Protein AF-A0A352QNS3-F1 (afdb_monomer)

pLDDT: mean 89.57, std 11.96, range [38.75, 97.25]

Solvent-accessible surface area (backbone atoms only — not comparable to full-atom values): 4965 Å² total; per-residue (Å²): 132,88,75,74,75,81,68,45,31,31,46,35,37,30,79,59,32,40,33,44,28,59,65,88,65,96,42,72,68,57,50,45,74,74,35,80,58,53,75,52,72,45,70,77,30,44,70,68,55,51,45,53,49,41,36,70,79,38,57,91,44,29,73,54,46,68,51,49,50,64,55,43,68,76,48,88,65,60,60,48,75,80,44,114

Secondary structure (DSSP, 8-state):
---PPPP-EEEEEETTEEEEE----SSHHHHHHHSTTEEEEEEEE-HHHHHHHHHHH-GGGHHHHHHHHHHHHTSS-SEEES--

Nearest PDB structures (foldseek):
  4v6x-assembly1_Cr  TM=3.791E-01  e=2.550E+00  Homo sapiens

Foldseek 3Di:
DPPDDAQFWKFWDFPFWTKIFSDDDPDVVSVCVVDPRTDDMDIRDHLVVVLVVCCVPPVVCNVVSVPVSVVVVVDDDGMDTSGD

Sequence (84 aa):
MTGAAPLSLHVVYADSAVIVSRREYASWRAIEADYPGYQTSLGPWSEAEVVAYMAGEHPELAGTVAVSIPAWLAGGADNIHLLP

Mean predicted aligned error: 4.33 Å

Structure (mmCIF, N/CA/C/O backbone):
data_AF-A0A352QNS3-F1
#
_entry.id   AF-A0A352QNS3-F1
#
loop_
_atom_site.group_PDB
_atom_site.id
_atom_site.type_symbol
_atom_site.label_atom_id
_atom_site.label_alt_id
_atom_site.label_comp_id
_atom_site.label_asym_id
_atom_site.label_entity_id
_atom_site.label_seq_id
_atom_site.pdbx_PDB_ins_code
_atom_site.Cartn_x
_atom_site.Cartn_y
_atom_site.Cartn_z
_atom_site.occupancy
_atom_site.B_iso_or_equiv
_atom_site.auth_seq_id
_atom_site.auth_comp_id
_atom_site.auth_asym_id
_atom_site.auth_atom_id
_atom_site.pdbx_PDB_model_num
ATOM 1 N N . MET A 1 1 ? 14.015 -5.103 -27.871 1.00 38.75 1 MET A N 1
ATOM 2 C CA . MET A 1 1 ? 14.104 -4.480 -26.536 1.00 38.75 1 MET A CA 1
ATOM 3 C C . MET A 1 1 ? 12.726 -4.588 -25.917 1.00 38.75 1 MET A C 1
ATOM 5 O O . MET A 1 1 ? 11.845 -3.842 -26.320 1.00 38.75 1 MET A O 1
ATOM 9 N N . THR A 1 2 ? 12.489 -5.571 -25.053 1.00 43.44 2 THR A N 1
ATOM 10 C CA . THR A 1 2 ? 11.200 -5.687 -24.361 1.00 43.44 2 THR A CA 1
ATOM 11 C C . THR A 1 2 ? 11.197 -4.636 -23.261 1.00 43.44 2 THR A C 1
ATOM 13 O O . THR A 1 2 ? 11.727 -4.871 -22.181 1.00 43.44 2 THR A O 1
ATOM 16 N N . GLY A 1 3 ? 10.720 -3.431 -23.570 1.00 42.38 3 GLY A N 1
ATOM 17 C CA . GLY A 1 3 ? 10.443 -2.438 -22.541 1.00 42.38 3 GLY A CA 1
ATOM 18 C C . GLY A 1 3 ? 9.249 -2.945 -21.750 1.00 42.38 3 GLY A C 1
ATOM 19 O O . GLY A 1 3 ? 8.135 -2.91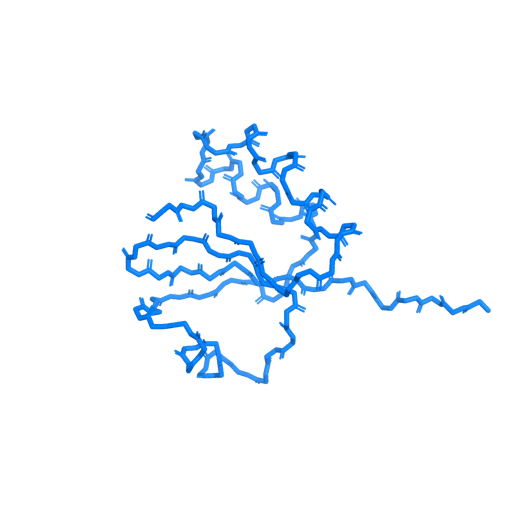5 -22.267 1.00 42.38 3 GLY A O 1
ATOM 20 N N . ALA A 1 4 ? 9.482 -3.489 -20.556 1.00 57.06 4 ALA A N 1
ATOM 21 C CA . ALA A 1 4 ? 8.391 -3.754 -19.631 1.00 57.06 4 ALA A CA 1
ATOM 22 C C . ALA A 1 4 ? 7.643 -2.433 -19.408 1.00 57.06 4 ALA A C 1
ATOM 24 O O . ALA A 1 4 ? 8.276 -1.387 -19.239 1.00 57.06 4 ALA A O 1
ATOM 25 N N . ALA A 1 5 ? 6.312 -2.469 -19.475 1.00 61.03 5 ALA A N 1
ATOM 26 C CA . ALA A 1 5 ? 5.509 -1.308 -19.127 1.00 61.03 5 ALA A CA 1
ATOM 27 C C . ALA A 1 5 ? 5.867 -0.859 -17.696 1.00 61.03 5 ALA A C 1
ATOM 29 O O . ALA A 1 5 ? 6.185 -1.711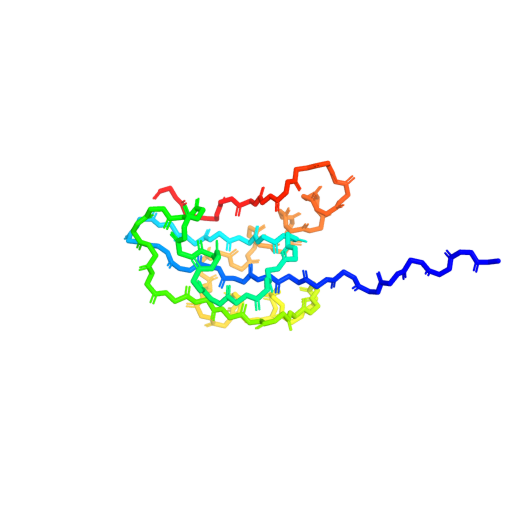 -16.859 1.00 61.03 5 ALA A O 1
ATOM 30 N N . PRO A 1 6 ?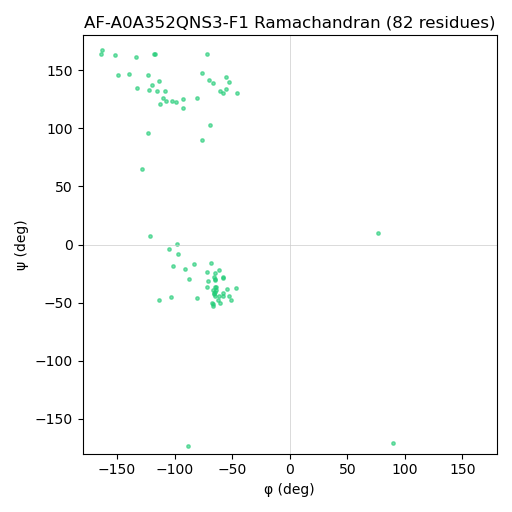 5.867 0.454 -17.410 1.00 68.62 6 PRO A N 1
ATOM 31 C CA . PRO A 1 6 ? 6.144 0.937 -16.066 1.00 68.62 6 PRO A CA 1
ATOM 32 C C . PRO A 1 6 ? 5.145 0.325 -15.076 1.00 68.62 6 PRO A C 1
ATOM 34 O O . PRO A 1 6 ? 3.936 0.335 -15.314 1.00 68.62 6 PRO A O 1
ATOM 37 N N . LEU A 1 7 ? 5.667 -0.228 -13.979 1.00 82.94 7 LEU A N 1
ATOM 38 C CA . LEU A 1 7 ? 4.857 -0.818 -12.915 1.00 82.94 7 LEU A CA 1
ATOM 39 C C . LEU A 1 7 ? 3.927 0.241 -12.317 1.00 82.94 7 LEU A C 1
ATOM 41 O O . LEU A 1 7 ? 4.359 1.345 -11.987 1.00 82.94 7 LEU A O 1
ATOM 45 N N . SER A 1 8 ? 2.656 -0.126 -12.187 1.00 92.25 8 SER A N 1
ATOM 46 C CA . SER A 1 8 ? 1.585 0.709 -11.651 1.00 92.25 8 SER A CA 1
ATOM 47 C C . SER A 1 8 ? 1.111 0.131 -10.326 1.00 92.25 8 SER A C 1
ATOM 49 O O . SER A 1 8 ? 0.701 -1.026 -10.261 1.00 92.25 8 SER A O 1
ATOM 51 N N . LEU A 1 9 ? 1.201 0.928 -9.266 1.00 95.62 9 LEU A N 1
ATOM 52 C CA . LEU A 1 9 ? 0.949 0.503 -7.897 1.00 95.62 9 LEU A CA 1
ATOM 53 C C . LEU A 1 9 ? -0.283 1.190 -7.321 1.00 95.62 9 LEU A C 1
ATOM 55 O O . LEU A 1 9 ? -0.489 2.388 -7.511 1.00 95.62 9 LEU A O 1
ATOM 59 N N . HIS A 1 10 ? -1.064 0.431 -6.564 1.00 96.88 10 HIS A N 1
ATOM 60 C CA . HIS A 1 10 ? -2.182 0.930 -5.782 1.00 96.88 10 HIS A CA 1
ATOM 61 C C . HIS A 1 10 ? -1.842 0.898 -4.299 1.00 96.88 10 HIS A C 1
ATOM 63 O O . HIS A 1 10 ? -1.404 -0.134 -3.792 1.00 96.88 10 HIS A O 1
ATOM 69 N N . VAL A 1 11 ? -2.095 2.004 -3.601 1.00 96.38 11 VAL A N 1
ATOM 70 C CA . VAL A 1 11 ? -2.125 2.028 -2.134 1.00 96.38 11 VAL A CA 1
ATOM 71 C C . VAL A 1 11 ? -3.568 1.799 -1.716 1.00 96.38 11 VAL A C 1
ATOM 73 O O . VAL A 1 11 ? -4.438 2.590 -2.069 1.00 96.38 11 VAL A O 1
ATOM 76 N N . VAL A 1 12 ? -3.835 0.713 -1.007 1.00 97.25 12 VAL A N 1
ATOM 77 C CA . VAL A 1 12 ? -5.163 0.311 -0.548 1.00 97.25 12 VAL A CA 1
ATOM 78 C C . VAL A 1 12 ? -5.221 0.479 0.960 1.00 97.25 12 VAL A C 1
ATOM 80 O O . VAL A 1 12 ? -4.384 -0.057 1.684 1.00 97.25 12 VAL A O 1
ATOM 83 N N . TYR A 1 13 ? -6.223 1.218 1.418 1.00 96.19 13 TYR A N 1
ATOM 84 C CA . TYR A 1 13 ? -6.551 1.367 2.826 1.00 96.19 13 TYR A CA 1
ATOM 85 C C . TYR A 1 13 ? -7.698 0.423 3.168 1.00 96.19 13 TYR A C 1
ATOM 87 O O . TYR A 1 13 ? -8.772 0.501 2.564 1.00 96.19 13 TYR A O 1
ATOM 95 N N . ALA A 1 14 ? -7.457 -0.448 4.138 1.00 94.50 14 ALA A N 1
ATOM 96 C CA . ALA A 1 14 ? -8.448 -1.277 4.799 1.00 94.50 14 ALA A CA 1
ATOM 97 C C . ALA A 1 14 ? -8.507 -0.917 6.292 1.00 94.50 14 ALA A C 1
ATOM 99 O O . ALA A 1 14 ? -7.606 -0.267 6.821 1.00 94.50 14 ALA A O 1
ATOM 100 N N . ASP A 1 15 ? -9.571 -1.343 6.964 1.00 92.88 15 ASP A N 1
ATOM 101 C CA . ASP A 1 15 ? -9.836 -1.092 8.385 1.00 92.88 15 ASP A CA 1
ATOM 102 C C . ASP A 1 15 ? -8.644 -1.343 9.325 1.00 92.88 15 ASP A C 1
ATOM 104 O O . ASP A 1 15 ? -8.452 -0.572 10.268 1.00 92.88 15 ASP A O 1
ATOM 108 N N . SER A 1 16 ? -7.836 -2.371 9.062 1.00 86.19 16 SER A N 1
ATOM 109 C CA . SER A 1 16 ? -6.647 -2.703 9.849 1.00 86.19 16 SER A CA 1
ATOM 110 C C . SER A 1 16 ? -5.345 -2.716 9.050 1.00 86.19 16 SER A C 1
ATOM 112 O O . SER A 1 16 ? -4.331 -3.139 9.580 1.00 86.19 16 SER A O 1
ATOM 114 N N . ALA A 1 17 ? -5.325 -2.305 7.781 1.00 91.44 17 ALA A N 1
ATOM 115 C CA . ALA A 1 17 ? -4.114 -2.448 6.975 1.00 91.44 17 ALA A CA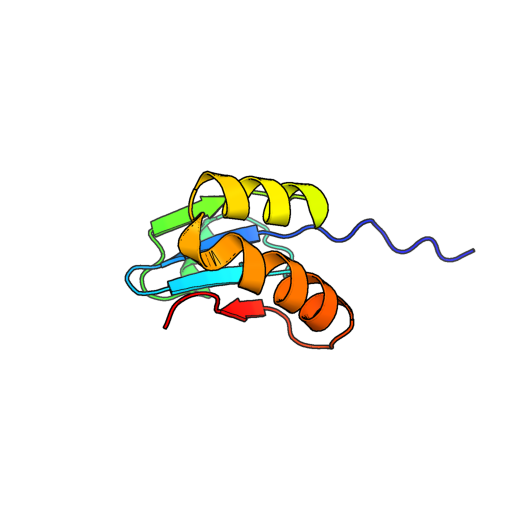 1
ATOM 116 C C . ALA A 1 17 ? -3.952 -1.360 5.918 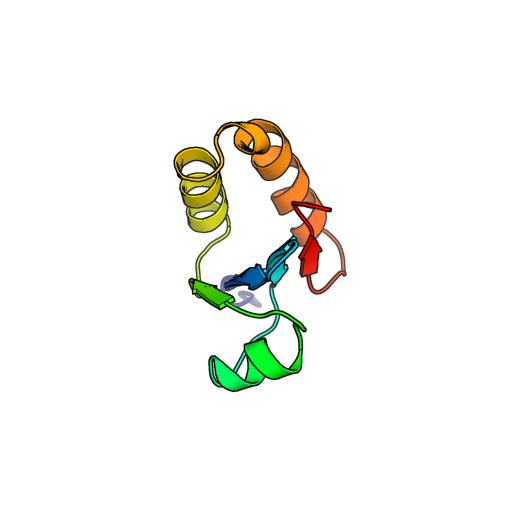1.00 91.44 17 ALA A C 1
ATOM 118 O O . ALA A 1 17 ? -4.905 -0.927 5.275 1.00 91.44 17 ALA A O 1
ATOM 119 N N . VAL A 1 18 ? -2.694 -0.996 5.672 1.00 94.25 18 VAL A N 1
ATOM 120 C CA . VAL A 1 18 ? -2.284 -0.291 4.455 1.00 94.25 18 VAL A CA 1
ATOM 121 C C . VAL A 1 18 ? -1.516 -1.271 3.589 1.00 94.25 18 VAL A C 1
ATOM 123 O O . VAL A 1 18 ? -0.536 -1.874 4.030 1.00 94.25 18 VAL A O 1
ATOM 126 N N . ILE A 1 19 ? -1.980 -1.450 2.359 1.00 95.69 19 ILE A N 1
ATOM 127 C CA . ILE A 1 19 ? -1.486 -2.467 1.437 1.00 95.69 19 ILE A CA 1
ATOM 128 C C . ILE A 1 19 ? -1.009 -1.773 0.170 1.00 95.69 19 ILE A C 1
ATOM 130 O O . ILE A 1 19 ? -1.721 -0.951 -0.398 1.00 95.69 19 ILE A O 1
ATOM 134 N N . VAL A 1 20 ? 0.178 -2.127 -0.313 1.00 95.81 20 VAL A N 1
ATOM 135 C CA . VAL A 1 20 ? 0.627 -1.731 -1.653 1.00 95.81 20 VAL A CA 1
ATOM 136 C C . VAL A 1 20 ? 0.461 -2.929 -2.575 1.00 95.81 20 VAL A C 1
ATOM 138 O O . VAL A 1 20 ? 0.980 -4.006 -2.292 1.00 95.81 20 VAL A O 1
ATOM 141 N N . SER A 1 21 ? -0.282 -2.752 -3.664 1.00 95.94 21 SER A N 1
ATOM 142 C CA . SER A 1 21 ? -0.599 -3.794 -4.642 1.00 95.94 21 SER A CA 1
ATOM 143 C C . SER A 1 21 ? -0.079 -3.419 -6.021 1.00 95.94 21 SER A C 1
ATOM 145 O O . SER A 1 21 ? -0.281 -2.293 -6.469 1.00 95.94 21 SER A O 1
ATOM 147 N N . ARG A 1 22 ? 0.520 -4.381 -6.728 1.00 94.94 22 ARG A N 1
ATOM 148 C CA . ARG A 1 22 ? 0.907 -4.242 -8.147 1.00 94.94 22 ARG A CA 1
ATOM 149 C C . ARG A 1 22 ? -0.107 -4.861 -9.115 1.00 94.94 22 ARG A C 1
ATOM 151 O O . ARG A 1 22 ? 0.140 -4.904 -10.315 1.00 94.94 22 ARG A O 1
ATOM 158 N N . ARG A 1 23 ? -1.202 -5.427 -8.592 1.00 94.00 23 ARG A N 1
ATOM 159 C CA . ARG A 1 23 ? -2.270 -6.007 -9.419 1.00 94.00 23 ARG A CA 1
ATOM 160 C C . ARG A 1 23 ? -2.969 -4.901 -10.201 1.00 94.00 23 ARG A C 1
ATOM 162 O O . ARG A 1 23 ? -3.246 -3.833 -9.658 1.00 94.00 23 ARG A O 1
ATOM 169 N N . GLU A 1 24 ? -3.277 -5.194 -11.457 1.00 91.88 24 GLU A N 1
ATOM 170 C CA . GLU A 1 24 ? -4.090 -4.323 -12.297 1.00 91.88 24 GLU A CA 1
ATOM 171 C C . GLU A 1 24 ? -5.569 -4.526 -11.965 1.00 91.88 24 GLU A C 1
ATOM 173 O O . GLU A 1 24 ? -6.082 -5.648 -12.005 1.00 91.88 24 GLU A O 1
ATOM 178 N N . TYR A 1 25 ? -6.267 -3.435 -11.660 1.00 92.44 25 TYR A N 1
ATOM 179 C CA . TYR A 1 25 ? -7.688 -3.463 -11.333 1.00 92.44 25 TYR A CA 1
ATOM 180 C C . TYR A 1 25 ? -8.503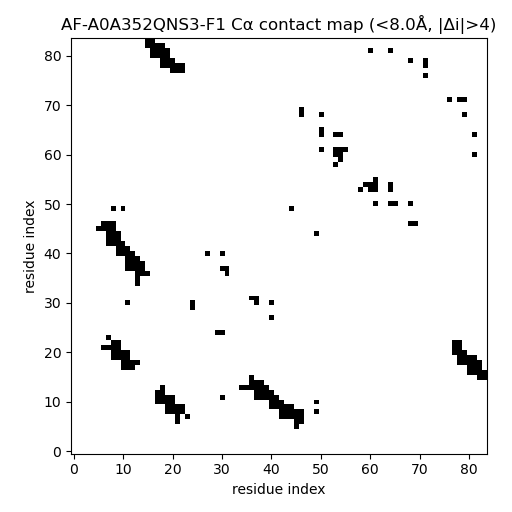 -2.699 -12.370 1.00 92.44 25 TYR A C 1
ATOM 182 O O . TYR A 1 25 ? -8.210 -1.553 -12.700 1.00 92.44 25 TYR A O 1
ATOM 190 N N . ALA A 1 26 ? -9.589 -3.313 -12.841 1.00 91.81 26 ALA A N 1
ATOM 191 C CA . ALA A 1 26 ? -10.503 -2.673 -13.788 1.00 91.81 26 ALA A CA 1
ATOM 192 C C . ALA A 1 26 ? -11.347 -1.551 -13.150 1.00 91.81 26 ALA A C 1
ATOM 194 O O . ALA A 1 26 ? -11.861 -0.681 -13.849 1.00 91.81 26 ALA A O 1
ATOM 195 N N . SER A 1 27 ? -11.548 -1.594 -11.829 1.00 93.31 27 SER A N 1
ATOM 196 C CA . SER A 1 27 ? -12.281 -0.576 -11.070 1.00 93.31 27 SER A CA 1
ATOM 197 C C . SER A 1 27 ? -11.992 -0.698 -9.574 1.00 93.31 27 SER A C 1
ATOM 199 O O . SER A 1 27 ? -11.567 -1.755 -9.111 1.00 93.31 27 SER A O 1
ATOM 201 N N . TRP A 1 28 ? -12.316 0.341 -8.802 1.00 93.38 28 TRP A N 1
ATOM 202 C CA . TRP A 1 28 ? -12.216 0.306 -7.338 1.00 93.38 28 TRP A CA 1
ATOM 203 C C . TRP A 1 28 ? -13.053 -0.820 -6.702 1.00 93.38 28 TRP A C 1
ATOM 205 O O . TRP A 1 28 ? -12.645 -1.385 -5.697 1.00 93.38 28 TRP A O 1
ATOM 215 N N . ARG A 1 29 ? -14.167 -1.235 -7.324 1.00 95.06 29 ARG A N 1
ATOM 216 C CA . ARG A 1 29 ? -14.964 -2.386 -6.854 1.00 95.06 29 ARG A CA 1
ATOM 217 C C . ARG A 1 29 ? -14.209 -3.711 -6.935 1.00 95.06 29 ARG A C 1
ATOM 219 O O . ARG A 1 29 ? -14.463 -4.607 -6.142 1.00 95.06 29 ARG A O 1
ATOM 226 N N . ALA A 1 30 ? -13.302 -3.853 -7.903 1.00 96.50 30 ALA A N 1
ATOM 227 C CA . ALA A 1 30 ? -12.453 -5.038 -7.989 1.00 96.50 30 ALA A CA 1
ATOM 228 C C . ALA A 1 30 ? -11.410 -5.057 -6.859 1.00 96.50 30 ALA A C 1
ATOM 230 O O . ALA A 1 30 ? -11.073 -6.126 -6.371 1.00 96.50 30 ALA A O 1
ATOM 231 N N . ILE A 1 31 ? -10.954 -3.880 -6.415 1.00 95.38 31 ILE A N 1
ATOM 232 C CA . ILE A 1 31 ? -10.071 -3.736 -5.251 1.00 95.38 31 ILE A CA 1
ATOM 233 C C . ILE A 1 31 ? -10.838 -4.115 -3.980 1.00 95.38 31 ILE A C 1
ATOM 235 O O . ILE A 1 31 ? -10.387 -4.961 -3.219 1.00 95.38 31 ILE A O 1
ATOM 239 N N . GLU A 1 32 ? -12.028 -3.547 -3.781 1.00 95.88 32 GLU A N 1
ATOM 240 C CA . GLU A 1 32 ? -12.894 -3.855 -2.634 1.00 95.88 32 GLU A CA 1
ATOM 241 C C . GLU A 1 32 ? -13.196 -5.357 -2.505 1.00 95.88 32 GLU A C 1
ATOM 243 O O . GLU A 1 32 ? -13.204 -5.895 -1.401 1.00 95.88 32 GLU A O 1
ATOM 248 N N . ALA A 1 33 ? -13.394 -6.055 -3.627 1.00 95.94 33 ALA A N 1
ATOM 249 C CA . ALA A 1 33 ? -13.638 -7.496 -3.626 1.00 95.94 33 ALA A CA 1
ATOM 250 C C . ALA A 1 33 ? -12.440 -8.327 -3.124 1.00 95.94 33 ALA A C 1
ATOM 252 O O . ALA A 1 33 ? -12.648 -9.398 -2.554 1.00 95.94 33 ALA A O 1
ATOM 253 N N . ASP A 1 34 ? -11.210 -7.844 -3.324 1.00 95.19 34 ASP A N 1
ATOM 254 C CA . ASP A 1 34 ? -9.977 -8.541 -2.943 1.00 95.19 34 ASP A CA 1
ATOM 255 C C . ASP A 1 34 ? -9.496 -8.190 -1.526 1.00 95.19 34 ASP A C 1
ATOM 257 O O . ASP A 1 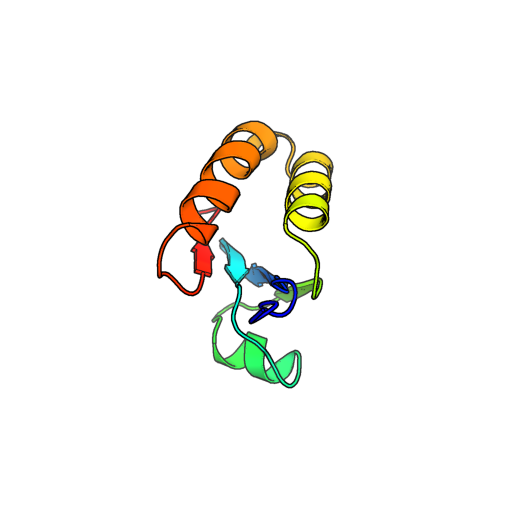34 ? -8.741 -8.959 -0.925 1.00 95.19 34 ASP A O 1
ATOM 261 N N . TYR A 1 35 ? -9.936 -7.054 -0.977 1.00 93.94 35 TYR A N 1
ATOM 262 C CA . TYR A 1 35 ? -9.497 -6.553 0.325 1.00 93.94 35 TYR A CA 1
ATOM 263 C C . TYR A 1 35 ? -10.687 -6.336 1.270 1.00 93.94 35 TYR A C 1
ATOM 265 O O . TYR A 1 35 ? -11.317 -5.277 1.245 1.00 93.94 35 TYR A O 1
ATOM 273 N N . PRO A 1 36 ? -10.994 -7.313 2.145 1.00 91.81 36 PRO A N 1
ATOM 274 C CA . PRO A 1 36 ? -11.969 -7.127 3.213 1.00 91.81 36 PRO A CA 1
ATOM 275 C C . PRO A 1 36 ? -11.646 -5.887 4.051 1.00 91.81 36 PRO A C 1
ATOM 277 O O . PRO A 1 36 ? -10.482 -5.614 4.332 1.00 91.81 36 PRO A O 1
ATOM 280 N N . GLY A 1 37 ? -12.677 -5.133 4.433 1.00 94.44 37 GLY A N 1
ATOM 281 C CA . GLY A 1 37 ? -12.493 -3.894 5.191 1.00 94.44 37 GLY A CA 1
ATOM 282 C C . GLY A 1 37 ? -12.021 -2.704 4.351 1.00 94.44 37 GLY A C 1
ATOM 283 O O . GLY A 1 37 ? -11.678 -1.678 4.931 1.00 94.44 37 GLY A O 1
ATOM 284 N N . TYR A 1 38 ? -12.012 -2.815 3.015 1.00 96.88 38 TYR A N 1
ATOM 285 C CA . TYR A 1 38 ? -11.678 -1.726 2.094 1.00 96.88 38 TYR A CA 1
ATOM 286 C C . TYR A 1 38 ? -12.377 -0.410 2.455 1.00 96.88 38 TYR A C 1
ATOM 288 O O . TYR A 1 38 ? -13.595 -0.347 2.626 1.00 96.88 38 TYR A O 1
ATOM 296 N N . GLN A 1 39 ? -11.588 0.657 2.517 1.00 96.75 39 GLN A N 1
ATOM 297 C CA . GLN A 1 39 ? -12.053 2.019 2.759 1.00 96.75 39 GLN A CA 1
ATOM 298 C C . GLN A 1 39 ? -11.834 2.892 1.527 1.00 96.75 39 GLN A C 1
ATOM 300 O O . GLN A 1 39 ? -12.727 3.625 1.106 1.00 96.75 39 GLN A O 1
ATOM 305 N N . THR A 1 40 ? -10.630 2.835 0.956 1.00 96.81 40 THR A N 1
ATOM 306 C CA . THR A 1 40 ? -10.266 3.595 -0.240 1.00 96.81 40 THR A CA 1
ATOM 307 C C . THR A 1 40 ? -9.009 3.022 -0.890 1.00 96.81 40 THR A C 1
ATOM 309 O O . THR A 1 40 ? -8.277 2.224 -0.304 1.00 96.81 40 THR A O 1
ATOM 312 N N . SER A 1 41 ? -8.734 3.451 -2.115 1.00 96.69 41 SER A N 1
ATOM 313 C CA . SER A 1 41 ? -7.487 3.170 -2.816 1.00 96.69 41 SER A CA 1
ATOM 314 C C . SER A 1 41 ? -7.013 4.387 -3.585 1.00 96.69 41 SER A C 1
ATOM 316 O O . SER A 1 41 ? -7.820 5.127 -4.149 1.00 96.69 41 SER A O 1
ATOM 318 N N . LEU A 1 42 ? -5.700 4.530 -3.678 1.00 95.56 42 LEU A N 1
ATOM 319 C CA . LEU A 1 42 ? -5.023 5.570 -4.433 1.00 95.56 42 LEU A CA 1
ATOM 320 C C . LEU A 1 42 ? -4.184 4.952 -5.556 1.00 95.56 42 LEU A C 1
ATOM 322 O O . LEU A 1 42 ? -3.918 3.746 -5.562 1.00 95.56 42 LEU A O 1
ATOM 326 N N . GLY A 1 43 ? -3.786 5.780 -6.518 1.00 92.69 43 GLY A N 1
ATOM 327 C CA . GLY A 1 43 ? -3.095 5.340 -7.727 1.00 92.69 43 GLY A CA 1
ATOM 328 C C . GLY A 1 43 ? -4.035 4.975 -8.887 1.00 92.69 43 GLY A C 1
ATOM 329 O O . GLY A 1 43 ? -5.238 5.245 -8.823 1.00 92.69 43 GLY A O 1
ATOM 330 N N . PRO A 1 44 ? -3.501 4.377 -9.966 1.00 92.81 44 PRO A N 1
ATOM 331 C CA . PRO A 1 44 ? -2.162 3.789 -10.055 1.00 92.81 44 PRO A CA 1
ATOM 332 C C . PRO A 1 44 ? -1.025 4.823 -10.047 1.00 92.81 44 PRO A C 1
ATOM 334 O O . PRO A 1 44 ? -1.142 5.877 -10.669 1.00 92.81 44 PRO A O 1
ATOM 337 N N . TRP A 1 45 ? 0.075 4.499 -9.366 1.00 95.12 45 TRP A N 1
ATOM 338 C CA . TRP A 1 45 ? 1.262 5.348 -9.204 1.00 95.12 45 TRP A CA 1
ATOM 339 C C . TRP A 1 45 ? 2.564 4.587 -9.452 1.00 95.12 45 TRP A C 1
ATOM 341 O O . TRP A 1 45 ? 2.606 3.358 -9.380 1.00 95.12 45 TRP A O 1
ATOM 351 N N . SER A 1 46 ? 3.644 5.321 -9.709 1.00 93.81 46 SER A N 1
ATOM 352 C CA . SER A 1 46 ? 4.999 4.769 -9.728 1.00 93.81 46 SER A CA 1
ATOM 353 C C . SER A 1 46 ? 5.508 4.424 -8.322 1.00 93.81 46 SER A C 1
ATOM 355 O O . SER A 1 46 ? 4.996 4.912 -7.314 1.00 93.81 46 SER A O 1
ATOM 357 N N . GLU A 1 47 ? 6.575 3.623 -8.245 1.00 93.62 47 GLU A N 1
ATOM 358 C CA . GLU A 1 47 ? 7.291 3.335 -6.991 1.00 93.62 47 GLU A CA 1
ATOM 359 C C . GLU A 1 47 ? 7.670 4.616 -6.230 1.00 93.62 47 GLU A C 1
ATOM 361 O O . GLU A 1 47 ? 7.403 4.732 -5.035 1.00 93.62 47 GLU A O 1
ATOM 366 N N . ALA A 1 48 ? 8.249 5.597 -6.929 1.00 92.94 48 ALA A N 1
ATOM 367 C CA . ALA A 1 48 ? 8.704 6.843 -6.319 1.00 92.94 48 ALA A CA 1
ATOM 368 C C . ALA A 1 48 ? 7.544 7.667 -5.737 1.00 92.94 48 ALA A C 1
ATOM 370 O O . ALA A 1 48 ? 7.678 8.228 -4.651 1.00 92.94 48 ALA A O 1
ATOM 371 N N . GLU A 1 49 ? 6.402 7.714 -6.429 1.00 95.31 49 GLU A N 1
ATOM 372 C CA . GLU A 1 49 ? 5.192 8.386 -5.943 1.00 95.31 49 GLU A CA 1
ATOM 373 C C . GLU A 1 49 ? 4.615 7.690 -4.708 1.00 95.31 49 GLU A C 1
ATOM 375 O O . GLU A 1 49 ? 4.266 8.375 -3.749 1.00 95.31 49 GLU A O 1
ATOM 380 N N . VAL A 1 50 ? 4.575 6.351 -4.678 1.00 94.88 50 VAL A N 1
ATOM 381 C CA . VAL A 1 50 ? 4.133 5.605 -3.488 1.00 94.88 50 VAL A CA 1
ATOM 382 C C . VAL A 1 50 ? 5.059 5.876 -2.303 1.00 94.88 50 VAL A C 1
ATOM 384 O O . VAL A 1 50 ? 4.573 6.187 -1.218 1.00 94.88 50 VAL A O 1
ATOM 387 N N . VAL A 1 51 ? 6.381 5.800 -2.491 1.00 93.31 51 VAL A N 1
ATOM 388 C CA . VAL A 1 51 ? 7.351 6.061 -1.413 1.00 93.31 51 VAL A CA 1
ATOM 389 C C . VAL A 1 51 ? 7.219 7.495 -0.895 1.00 93.31 51 VAL A C 1
ATOM 391 O O . VAL A 1 51 ? 7.186 7.702 0.317 1.00 93.31 51 VAL A O 1
ATOM 394 N N . ALA A 1 52 ? 7.095 8.480 -1.789 1.00 93.75 52 ALA A N 1
ATOM 395 C CA . ALA A 1 52 ? 6.930 9.881 -1.411 1.00 93.75 52 ALA A CA 1
ATOM 396 C C . ALA A 1 52 ? 5.609 10.133 -0.667 1.00 93.75 52 ALA A C 1
ATOM 398 O O . ALA A 1 52 ? 5.609 10.805 0.363 1.00 93.75 52 ALA A O 1
ATOM 399 N N . TYR A 1 53 ? 4.502 9.567 -1.156 1.00 94.62 53 TYR A N 1
ATOM 400 C CA . TYR A 1 53 ? 3.192 9.663 -0.515 1.00 94.62 53 TYR A CA 1
ATOM 401 C C . TYR A 1 53 ? 3.215 9.058 0.892 1.00 94.62 53 TYR A C 1
ATOM 403 O O . TYR A 1 53 ? 2.841 9.717 1.859 1.00 94.62 53 TYR A O 1
ATOM 411 N N . MET A 1 54 ? 3.726 7.832 1.028 1.00 93.75 54 MET A N 1
ATOM 412 C CA . MET A 1 54 ? 3.797 7.148 2.318 1.00 93.75 54 MET A CA 1
ATOM 413 C C . MET A 1 54 ? 4.714 7.871 3.305 1.00 93.75 54 MET A C 1
ATOM 415 O O . MET A 1 54 ? 4.395 7.927 4.483 1.00 93.75 54 MET A O 1
ATOM 419 N N . ALA A 1 55 ? 5.823 8.461 2.851 1.00 92.31 55 ALA A N 1
ATOM 420 C CA . ALA A 1 55 ? 6.689 9.249 3.725 1.00 92.31 55 ALA A CA 1
ATOM 421 C C . ALA A 1 55 ? 6.016 10.535 4.245 1.00 92.31 55 ALA A C 1
ATOM 423 O O . ALA A 1 55 ? 6.378 11.011 5.320 1.00 92.31 55 ALA A O 1
ATOM 424 N N . GLY A 1 56 ? 5.066 11.099 3.490 1.00 94.00 56 GLY A N 1
ATOM 425 C CA . GLY A 1 56 ? 4.287 12.269 3.897 1.00 94.00 56 GLY A CA 1
ATOM 426 C C . GLY A 1 56 ? 3.129 11.931 4.838 1.00 94.00 56 GLY A C 1
ATOM 427 O O . GLY A 1 56 ? 2.963 12.597 5.856 1.00 94.00 56 GLY A O 1
ATOM 428 N N . GLU A 1 57 ? 2.353 10.895 4.511 1.00 94.12 57 GLU A N 1
ATOM 429 C CA . GLU A 1 57 ? 1.137 10.529 5.255 1.00 94.12 57 GLU A CA 1
ATOM 430 C C . GLU A 1 57 ? 1.399 9.594 6.444 1.00 94.12 57 GLU A C 1
ATOM 432 O O . GLU A 1 57 ? 0.683 9.662 7.438 1.00 94.12 57 GLU A O 1
ATOM 437 N N . HIS A 1 58 ? 2.434 8.752 6.356 1.00 90.94 58 HIS A N 1
ATOM 438 C CA . HIS A 1 58 ? 2.848 7.785 7.385 1.00 90.94 58 HIS A CA 1
ATOM 439 C C . HIS A 1 58 ? 4.344 7.962 7.695 1.00 90.94 58 HIS A C 1
ATOM 441 O O . HIS A 1 58 ? 5.161 7.081 7.394 1.00 90.94 58 HIS A O 1
ATOM 447 N N . PRO A 1 59 ? 4.763 9.115 8.247 1.00 92.50 59 PRO A N 1
ATOM 448 C CA . PRO A 1 59 ? 6.176 9.414 8.488 1.00 92.50 59 PRO A CA 1
ATOM 449 C C . PRO A 1 59 ? 6.869 8.383 9.395 1.00 92.50 59 PRO A C 1
ATOM 451 O O . PRO A 1 59 ? 8.069 8.141 9.254 1.00 92.50 59 PRO A O 1
ATOM 454 N N . GLU A 1 60 ? 6.130 7.721 10.286 1.00 91.31 60 GLU A N 1
ATOM 455 C CA . GLU A 1 60 ? 6.601 6.610 11.116 1.00 91.31 60 GLU A CA 1
ATOM 456 C C . GLU A 1 60 ? 6.981 5.361 10.306 1.00 91.31 60 GLU A C 1
ATOM 458 O O . GLU A 1 60 ? 7.818 4.573 10.746 1.00 91.31 60 GLU A O 1
ATOM 463 N N . LEU A 1 61 ? 6.417 5.199 9.106 1.00 88.38 61 LEU A N 1
ATOM 464 C CA . LEU A 1 61 ? 6.711 4.100 8.187 1.00 88.38 61 LEU A CA 1
ATOM 465 C C . LEU A 1 61 ? 7.742 4.472 7.118 1.00 88.38 61 LEU A C 1
ATOM 467 O O . LEU A 1 61 ? 8.194 3.581 6.401 1.00 88.38 61 LEU A O 1
ATOM 471 N N . ALA A 1 62 ? 8.149 5.739 6.998 1.00 88.00 62 ALA A N 1
ATOM 472 C CA . ALA A 1 62 ? 8.979 6.224 5.891 1.00 88.00 62 ALA A CA 1
ATOM 473 C C . ALA A 1 62 ? 10.268 5.402 5.686 1.00 88.00 62 ALA A C 1
ATOM 475 O O . ALA A 1 62 ? 10.597 5.020 4.562 1.00 88.00 62 ALA A O 1
ATOM 476 N N . GLY A 1 63 ? 10.972 5.075 6.777 1.00 88.31 63 GLY A N 1
ATOM 477 C CA . GLY A 1 63 ? 12.182 4.248 6.727 1.00 88.31 63 GLY A CA 1
ATOM 478 C C . GLY A 1 63 ? 11.909 2.805 6.289 1.00 88.31 63 GLY A C 1
ATOM 479 O O . GLY A 1 63 ? 12.671 2.244 5.505 1.00 88.31 63 GLY A O 1
ATOM 480 N N . THR A 1 64 ? 10.800 2.224 6.751 1.00 89.81 64 THR A N 1
ATOM 481 C CA . THR A 1 64 ? 10.359 0.875 6.371 1.00 89.81 64 THR A CA 1
ATOM 482 C C . THR A 1 64 ? 9.976 0.833 4.897 1.00 89.81 64 THR A C 1
ATOM 484 O O . THR A 1 64 ? 10.490 0.012 4.145 1.00 89.81 64 THR A O 1
ATOM 487 N N . VAL A 1 65 ? 9.126 1.759 4.455 1.00 90.88 65 VAL A N 1
ATOM 488 C CA . VAL A 1 65 ? 8.617 1.855 3.081 1.00 90.88 65 VAL A CA 1
ATOM 489 C C . VAL A 1 65 ? 9.753 1.987 2.068 1.00 90.88 65 VAL A C 1
ATOM 491 O O . VAL A 1 65 ? 9.752 1.280 1.059 1.00 90.88 65 VAL A O 1
ATOM 494 N N . ALA A 1 66 ? 10.746 2.831 2.360 1.00 89.69 66 ALA A N 1
ATOM 495 C CA . ALA A 1 66 ? 11.894 3.064 1.486 1.00 89.69 66 ALA A CA 1
ATOM 496 C C . ALA A 1 66 ? 12.753 1.809 1.238 1.00 89.69 66 ALA A C 1
ATOM 498 O O . ALA A 1 66 ? 13.475 1.754 0.246 1.00 89.69 66 ALA A O 1
ATOM 499 N N . VAL A 1 67 ? 12.683 0.802 2.116 1.00 91.88 67 VAL A N 1
ATOM 500 C CA . VAL A 1 67 ? 13.419 -0.466 1.977 1.00 91.88 67 VAL A CA 1
ATOM 501 C C . VAL A 1 67 ? 12.503 -1.586 1.487 1.00 91.88 67 VAL A C 1
ATOM 503 O O . VAL A 1 67 ? 12.867 -2.353 0.594 1.00 91.88 67 VAL A O 1
ATOM 506 N N . SER A 1 68 ? 11.307 -1.688 2.062 1.00 92.31 68 SER A N 1
ATOM 507 C CA . SER A 1 68 ? 10.379 -2.787 1.824 1.00 92.31 68 SER A CA 1
ATOM 508 C C . SER A 1 68 ? 9.747 -2.745 0.438 1.00 92.31 68 SER A C 1
ATOM 510 O O . SER A 1 68 ? 9.586 -3.808 -0.153 1.00 92.31 68 SER A O 1
ATOM 512 N N . ILE A 1 69 ? 9.426 -1.565 -0.112 1.00 92.25 69 ILE A N 1
ATOM 513 C CA . ILE A 1 69 ? 8.823 -1.471 -1.451 1.00 92.25 69 ILE A CA 1
ATOM 514 C C . ILE A 1 69 ? 9.798 -1.927 -2.548 1.00 92.25 69 ILE A C 1
ATOM 516 O O . ILE A 1 69 ? 9.424 -2.841 -3.286 1.00 92.25 69 ILE A O 1
ATOM 520 N N . PRO A 1 70 ? 11.042 -1.411 -2.644 1.00 92.31 70 PRO A N 1
ATOM 521 C CA . PRO A 1 70 ? 11.984 -1.892 -3.655 1.00 92.31 70 PRO A CA 1
ATOM 522 C C . PRO A 1 70 ? 12.259 -3.399 -3.537 1.00 92.31 70 PRO A C 1
ATOM 524 O O . PRO A 1 70 ? 12.293 -4.118 -4.537 1.00 92.31 70 PRO A O 1
ATOM 527 N N . ALA A 1 71 ? 12.415 -3.902 -2.305 1.00 92.50 71 ALA A N 1
ATOM 528 C CA . ALA A 1 71 ? 12.644 -5.324 -2.052 1.00 92.50 71 ALA A CA 1
ATOM 529 C C . ALA A 1 71 ? 11.445 -6.192 -2.468 1.00 92.50 71 ALA A C 1
ATOM 531 O O . ALA A 1 71 ? 11.624 -7.261 -3.051 1.00 92.50 71 ALA A O 1
ATOM 532 N N . TRP A 1 72 ? 10.224 -5.727 -2.199 1.00 94.31 72 TRP A N 1
ATOM 533 C CA . TRP A 1 72 ? 8.993 -6.387 -2.623 1.00 94.31 72 TRP A CA 1
ATOM 534 C C . TRP A 1 72 ? 8.838 -6.399 -4.148 1.00 94.31 72 TRP A C 1
ATOM 536 O O . TRP A 1 72 ? 8.510 -7.445 -4.709 1.00 94.31 72 TRP A O 1
ATOM 546 N N . LEU A 1 73 ? 9.142 -5.288 -4.827 1.00 91.94 73 LEU A N 1
ATOM 547 C CA . LEU A 1 73 ? 9.082 -5.178 -6.290 1.00 91.94 73 LEU A CA 1
ATOM 548 C C . LEU A 1 73 ? 10.089 -6.087 -6.999 1.00 91.94 73 LEU A C 1
ATOM 550 O O . LEU A 1 73 ? 9.772 -6.650 -8.046 1.00 91.94 73 LEU A O 1
ATOM 554 N N . ALA A 1 74 ? 11.281 -6.261 -6.423 1.00 91.75 74 ALA A N 1
ATOM 555 C CA . ALA A 1 74 ? 12.261 -7.238 -6.897 1.00 91.75 74 ALA A CA 1
ATOM 556 C C . ALA A 1 74 ? 11.807 -8.695 -6.666 1.00 91.75 74 ALA A C 1
ATOM 558 O O . ALA A 1 74 ? 12.369 -9.625 -7.248 1.00 91.75 74 ALA A O 1
ATOM 559 N N . GLY A 1 75 ? 10.806 -8.895 -5.808 1.00 89.25 75 GLY A N 1
ATOM 560 C CA . GLY A 1 75 ? 10.184 -10.176 -5.521 1.00 89.25 75 GLY A CA 1
ATOM 561 C C . GLY A 1 75 ? 9.019 -10.534 -6.453 1.00 89.25 75 GLY A C 1
ATOM 562 O O . GLY A 1 75 ? 8.706 -9.878 -7.447 1.00 89.25 75 GLY A O 1
ATOM 563 N N . GLY A 1 76 ? 8.358 -11.643 -6.118 1.00 85.25 76 GLY A N 1
ATOM 564 C CA . GLY A 1 76 ? 7.254 -12.203 -6.903 1.00 85.25 76 GLY A CA 1
ATOM 565 C C . GLY A 1 76 ? 5.858 -11.983 -6.321 1.00 85.25 76 GLY A C 1
ATOM 566 O O . GLY A 1 76 ? 4.899 -12.394 -6.964 1.00 85.25 76 GLY A O 1
ATOM 567 N N . ALA A 1 77 ? 5.726 -11.382 -5.136 1.00 91.69 77 ALA A N 1
ATOM 568 C CA . ALA A 1 77 ? 4.435 -11.216 -4.470 1.00 91.69 77 ALA A CA 1
ATOM 569 C C . ALA A 1 77 ? 3.598 -10.097 -5.108 1.00 91.69 77 ALA A C 1
ATOM 571 O O . ALA A 1 77 ? 4.132 -9.088 -5.562 1.00 91.69 77 ALA A O 1
ATOM 572 N N . ASP A 1 78 ? 2.277 -10.252 -5.095 1.00 93.44 78 ASP A N 1
ATOM 573 C CA . ASP A 1 78 ? 1.360 -9.287 -5.713 1.00 93.44 78 ASP A CA 1
ATOM 574 C C . ASP A 1 78 ? 1.027 -8.087 -4.827 1.00 93.44 78 ASP A C 1
ATOM 576 O O . ASP A 1 78 ? 0.544 -7.065 -5.322 1.00 93.44 78 ASP A O 1
ATOM 580 N N . ASN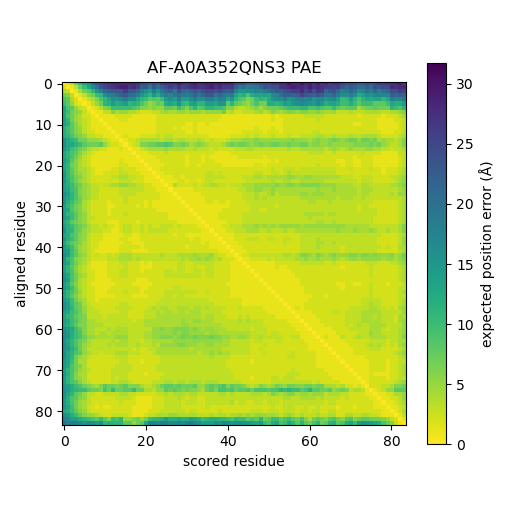 A 1 79 ? 1.296 -8.194 -3.527 1.00 95.00 79 ASN A N 1
ATOM 581 C CA . ASN A 1 79 ? 1.091 -7.123 -2.568 1.00 95.00 79 ASN A CA 1
ATOM 582 C C . ASN A 1 79 ? 2.061 -7.218 -1.382 1.00 95.00 79 ASN A C 1
ATOM 584 O O . ASN A 1 79 ? 2.692 -8.255 -1.154 1.00 95.00 79 ASN A O 1
ATOM 588 N N . ILE A 1 80 ? 2.175 -6.112 -0.652 1.00 94.81 80 ILE A N 1
ATOM 589 C CA . ILE A 1 80 ? 2.854 -6.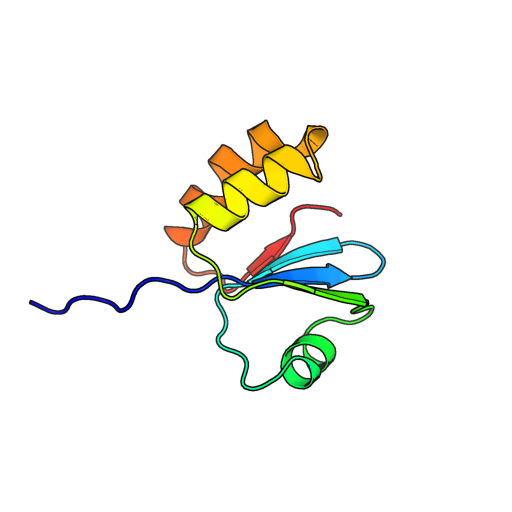015 0.638 1.00 94.81 80 ILE A CA 1
ATOM 590 C C . ILE A 1 80 ? 1.958 -5.270 1.629 1.00 94.81 80 ILE A C 1
ATOM 592 O O . ILE A 1 80 ? 1.375 -4.239 1.297 1.00 94.81 80 ILE A O 1
ATOM 596 N N . HIS A 1 81 ? 1.859 -5.801 2.845 1.00 93.44 81 HIS A N 1
ATOM 597 C CA . HIS A 1 81 ? 1.153 -5.180 3.962 1.00 93.44 81 HIS A CA 1
ATOM 598 C C . HIS A 1 81 ? 2.150 -4.349 4.773 1.00 93.44 81 HIS A C 1
ATOM 600 O O . HIS A 1 81 ? 3.195 -4.860 5.180 1.00 93.44 81 HIS A O 1
ATOM 606 N N . LEU A 1 82 ? 1.850 -3.067 4.968 1.00 87.25 82 LEU A N 1
ATOM 607 C CA . LEU A 1 82 ? 2.727 -2.109 5.646 1.00 87.25 82 LEU A CA 1
ATOM 608 C C . LEU A 1 82 ? 2.302 -1.832 7.094 1.00 87.25 82 LEU A C 1
ATOM 610 O O . LEU A 1 82 ? 3.124 -1.380 7.886 1.00 87.25 82 LEU A O 1
ATOM 614 N N . LEU A 1 83 ? 1.052 -2.148 7.440 1.00 74.69 83 LEU A N 1
ATOM 615 C CA . LEU A 1 83 ? 0.528 -2.163 8.806 1.00 74.69 83 LEU A CA 1
ATOM 616 C C . LEU A 1 83 ? -0.042 -3.561 9.126 1.00 74.69 83 LEU A C 1
ATOM 618 O O . LEU A 1 83 ? -0.530 -4.217 8.198 1.00 74.69 83 LEU A O 1
ATOM 622 N N . PRO A 1 84 ? 0.062 -4.029 10.385 1.00 58.47 84 PRO A N 1
ATOM 623 C CA . PRO A 1 84 ? -0.581 -5.254 10.859 1.00 58.47 84 PRO A CA 1
ATOM 624 C C . PRO A 1 84 ? -2.093 -5.100 11.044 1.00 58.47 84 PRO A C 1
ATOM 626 O O . PRO A 1 84 ? -2.500 -4.049 11.585 1.00 58.47 84 PRO A O 1
#

Radius of gyration: 12.58 Å; Cα contacts (8 Å, |Δi|>4): 119; chains: 1; bounding box: 29×24×38 Å